Protein AF-A0A846GXJ5-F1 (afdb_monomer_lite)

Structure (mmCIF, N/CA/C/O backbone):
data_AF-A0A846GXJ5-F1
#
_entry.id   AF-A0A846GXJ5-F1
#
loop_
_atom_site.group_PDB
_atom_site.id
_atom_site.type_symbol
_atom_site.label_atom_id
_atom_site.label_alt_id
_atom_site.label_comp_id
_atom_site.label_asym_id
_atom_site.label_entity_id
_atom_site.label_seq_id
_atom_site.pdbx_PDB_ins_code
_atom_site.Cartn_x
_atom_site.Cartn_y
_atom_site.Cartn_z
_atom_site.occupancy
_atom_site.B_iso_or_equiv
_atom_site.auth_seq_id
_atom_site.auth_comp_id
_atom_site.auth_asym_id
_atom_site.auth_atom_id
_atom_site.pdbx_PDB_model_num
ATOM 1 N N . MET A 1 1 ? -12.290 13.836 -3.978 1.00 42.81 1 MET A N 1
ATOM 2 C CA . MET A 1 1 ? -11.876 12.569 -4.627 1.00 42.81 1 MET A CA 1
ATOM 3 C C . MET A 1 1 ? -10.796 12.922 -5.644 1.00 42.81 1 MET A C 1
ATOM 5 O O . MET A 1 1 ? -11.115 13.609 -6.601 1.00 42.81 1 MET A O 1
ATOM 9 N N . ASN A 1 2 ? -9.524 12.590 -5.384 1.00 44.94 2 ASN A N 1
ATOM 10 C CA . ASN A 1 2 ? -8.396 13.029 -6.227 1.00 44.94 2 ASN A CA 1
ATOM 11 C C . ASN A 1 2 ? -8.456 12.403 -7.627 1.00 44.94 2 ASN A C 1
ATOM 13 O O . ASN A 1 2 ? -8.742 11.214 -7.763 1.00 44.94 2 ASN A O 1
ATOM 17 N N . LYS A 1 3 ? -8.193 13.239 -8.633 1.00 51.22 3 LYS A N 1
ATOM 18 C CA . LYS A 1 3 ? -8.635 13.115 -10.029 1.00 51.22 3 LYS A CA 1
ATOM 19 C C . LYS A 1 3 ? -7.796 12.170 -10.912 1.00 51.22 3 LYS A C 1
ATOM 21 O O . LYS A 1 3 ? -8.145 12.014 -12.069 1.00 51.22 3 LYS A O 1
ATOM 26 N N . ASN A 1 4 ? -6.758 11.512 -10.382 1.00 60.12 4 ASN A N 1
ATOM 27 C CA . ASN A 1 4 ? -5.786 10.751 -11.186 1.00 60.12 4 ASN A CA 1
ATOM 28 C C . ASN A 1 4 ? -5.393 9.400 -10.551 1.00 60.12 4 ASN A C 1
ATOM 30 O O . ASN A 1 4 ? -4.240 9.125 -10.249 1.00 60.12 4 ASN A O 1
ATOM 34 N N . ARG A 1 5 ? -6.375 8.540 -10.254 1.00 68.88 5 ARG A N 1
ATOM 35 C CA . ARG A 1 5 ? -6.094 7.154 -9.831 1.00 68.88 5 ARG A CA 1
ATOM 36 C C . ARG A 1 5 ? -6.285 6.215 -11.019 1.00 68.88 5 ARG A C 1
ATOM 38 O O . ARG A 1 5 ? -7.393 6.239 -11.563 1.00 68.88 5 ARG A O 1
ATOM 45 N N . PRO A 1 6 ? -5.308 5.354 -11.354 1.00 78.19 6 PRO A N 1
ATOM 46 C CA . PRO A 1 6 ? -5.435 4.399 -12.449 1.00 78.19 6 PRO A CA 1
ATOM 47 C C . PRO A 1 6 ? -6.706 3.564 -12.313 1.00 78.19 6 PRO A C 1
ATOM 49 O O . PRO A 1 6 ? -7.042 3.112 -11.215 1.00 78.19 6 PRO A O 1
ATOM 52 N N . ILE A 1 7 ? -7.396 3.318 -13.426 1.00 84.31 7 ILE A N 1
ATOM 53 C CA . ILE A 1 7 ? -8.634 2.520 -13.451 1.00 84.31 7 ILE A CA 1
ATOM 54 C C . ILE A 1 7 ? -8.384 1.122 -12.859 1.00 84.31 7 ILE A C 1
ATOM 56 O O . ILE A 1 7 ? -9.176 0.649 -12.042 1.00 84.31 7 ILE A O 1
ATOM 60 N N . ALA A 1 8 ? -7.231 0.519 -13.173 1.00 85.50 8 ALA A N 1
ATOM 61 C CA . ALA A 1 8 ? -6.793 -0.760 -12.613 1.00 85.50 8 ALA A CA 1
ATOM 62 C C . ALA A 1 8 ? -6.720 -0.736 -11.075 1.00 85.50 8 ALA A C 1
ATOM 64 O O . ALA A 1 8 ? -7.237 -1.635 -10.410 1.00 85.50 8 ALA A O 1
ATOM 65 N N . TYR A 1 9 ? -6.169 0.333 -10.492 1.00 85.56 9 TYR A N 1
ATOM 66 C CA . TYR A 1 9 ? -6.105 0.496 -9.040 1.00 85.56 9 TYR A CA 1
ATOM 67 C C . TYR A 1 9 ? -7.498 0.663 -8.415 1.00 85.56 9 TYR A C 1
ATOM 69 O O . TYR A 1 9 ? -7.788 0.094 -7.364 1.00 85.56 9 TYR A O 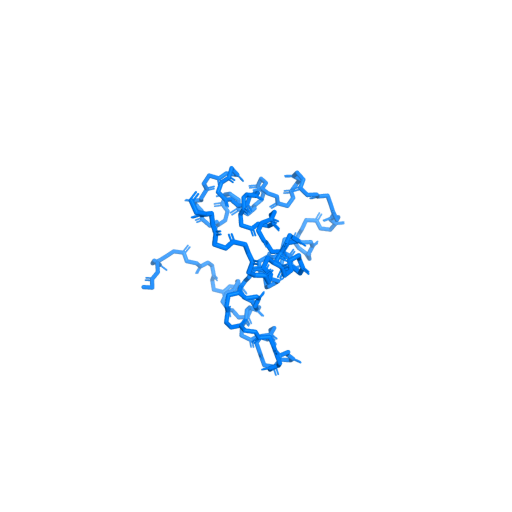1
ATOM 77 N N . GLN A 1 10 ? -8.400 1.408 -9.059 1.00 86.44 10 GLN A N 1
ATOM 78 C CA . GLN A 1 10 ? -9.769 1.575 -8.559 1.00 86.44 10 GLN A CA 1
ATOM 79 C C . GLN A 1 10 ? -10.550 0.256 -8.567 1.00 86.44 10 GLN A C 1
ATOM 81 O O . GLN A 1 10 ? -11.275 -0.043 -7.614 1.00 86.44 10 GLN A O 1
ATOM 86 N N . GLN A 1 11 ? -1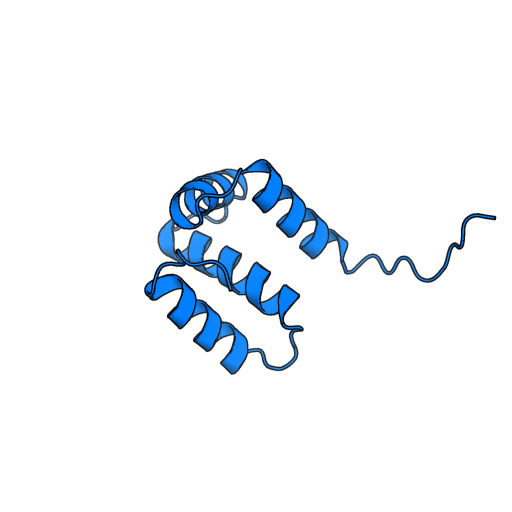0.390 -0.541 -9.625 1.00 89.94 11 GLN A N 1
ATOM 87 C CA . GLN A 1 11 ? -10.997 -1.864 -9.720 1.00 89.94 11 GLN A CA 1
ATOM 88 C C . GLN A 1 11 ? -10.430 -2.803 -8.654 1.00 89.94 11 GLN A C 1
ATOM 90 O O . GLN A 1 11 ? -11.203 -3.459 -7.953 1.00 89.94 11 GLN A O 1
ATOM 95 N N . TRP A 1 12 ? -9.109 -2.799 -8.465 1.00 90.81 12 TRP A N 1
ATOM 96 C CA . TRP A 1 12 ? -8.444 -3.561 -7.411 1.00 90.81 12 TRP A CA 1
ATOM 97 C C . TRP A 1 12 ? -8.968 -3.189 -6.022 1.00 90.81 12 TRP A C 1
ATOM 99 O O . TRP A 1 12 ? -9.402 -4.048 -5.256 1.00 90.81 12 TRP A O 1
ATOM 109 N N . LEU A 1 13 ? -9.033 -1.892 -5.719 1.00 90.56 13 LEU A N 1
ATOM 110 C CA . LEU A 1 13 ? -9.548 -1.394 -4.449 1.00 90.56 13 LEU A CA 1
ATOM 111 C C . LEU A 1 13 ? -11.005 -1.818 -4.213 1.00 90.56 13 LEU A C 1
ATOM 113 O O . LEU A 1 13 ? -11.366 -2.191 -3.098 1.00 90.56 13 LEU A O 1
ATOM 117 N N . ARG A 1 14 ? -11.846 -1.807 -5.254 1.00 90.31 14 ARG A N 1
ATOM 118 C CA . ARG A 1 14 ? -13.234 -2.283 -5.161 1.00 90.31 14 ARG A CA 1
ATOM 119 C C . ARG A 1 14 ? -13.295 -3.770 -4.804 1.00 90.31 14 ARG A C 1
ATOM 121 O O . ARG A 1 14 ? -14.137 -4.154 -3.994 1.00 90.31 14 ARG A O 1
ATOM 128 N N . VAL A 1 15 ? -12.408 -4.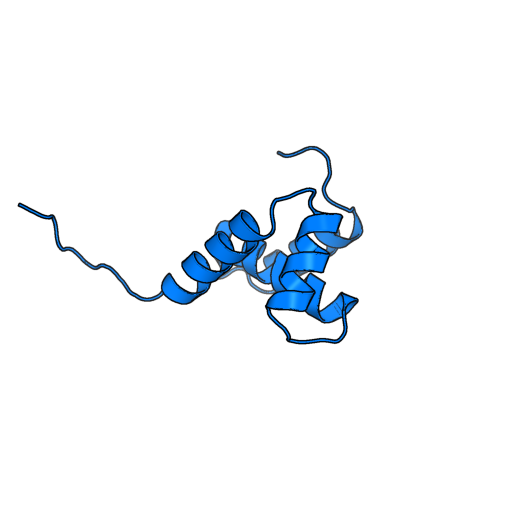592 -5.367 1.00 92.56 15 VAL A N 1
ATOM 129 C CA . VAL A 1 15 ? -12.300 -6.018 -5.020 1.00 92.56 15 VAL A CA 1
ATOM 130 C C . VAL A 1 15 ? -11.878 -6.188 -3.562 1.00 92.56 15 VAL A C 1
ATOM 132 O O . VAL A 1 15 ? -12.528 -6.941 -2.841 1.00 92.56 15 VAL A O 1
ATOM 135 N N . VAL A 1 16 ? -10.863 -5.451 -3.105 1.00 90.00 16 VAL A N 1
ATOM 136 C CA . VAL A 1 16 ? -10.382 -5.505 -1.713 1.00 90.00 16 VAL A CA 1
ATOM 137 C C . VAL A 1 16 ? -11.486 -5.119 -0.732 1.00 90.00 16 VAL A C 1
ATOM 139 O O . VAL A 1 16 ? -11.761 -5.873 0.195 1.00 90.00 16 VAL A O 1
ATOM 142 N N . ILE A 1 17 ? -12.188 -4.008 -0.972 1.00 90.00 17 ILE A N 1
ATOM 143 C CA . ILE A 1 17 ? -13.311 -3.570 -0.127 1.00 90.00 17 ILE A CA 1
ATOM 144 C C . ILE A 1 17 ? -14.430 -4.620 -0.116 1.00 90.00 17 ILE A C 1
ATOM 146 O O . ILE A 1 17 ? -14.962 -4.940 0.943 1.00 90.00 17 ILE A O 1
ATOM 150 N N . LYS A 1 18 ? -14.777 -5.189 -1.280 1.00 91.44 18 LYS A N 1
ATOM 151 C CA . LYS A 1 18 ? -15.825 -6.215 -1.388 1.00 91.44 18 LYS A CA 1
ATOM 152 C C . LYS A 1 18 ? -15.452 -7.505 -0.651 1.00 91.44 18 LYS A C 1
ATOM 154 O O . LYS A 1 18 ? -16.324 -8.147 -0.075 1.00 91.44 18 LYS A O 1
ATOM 159 N N . LYS A 1 19 ? -14.183 -7.913 -0.706 1.00 91.38 19 LYS A N 1
ATOM 160 C CA . LYS A 1 19 ? -13.691 -9.157 -0.093 1.00 91.38 19 LYS A CA 1
ATOM 161 C C . LYS A 1 19 ? -13.354 -9.003 1.389 1.00 91.38 19 LYS A C 1
ATOM 163 O O . LYS A 1 19 ? -13.374 -9.996 2.106 1.00 91.38 19 LYS A O 1
ATOM 168 N N . MET A 1 20 ? -13.079 -7.787 1.852 1.00 88.25 20 MET A N 1
ATOM 169 C CA . MET A 1 20 ? -12.719 -7.493 3.240 1.00 88.25 20 MET A CA 1
ATOM 170 C C . MET A 1 20 ? -13.639 -6.414 3.833 1.00 88.25 20 MET A C 1
ATOM 172 O O . MET A 1 20 ? -13.180 -5.315 4.150 1.00 88.25 20 MET A O 1
ATOM 176 N N . PRO A 1 21 ? -14.940 -6.712 4.020 1.00 86.62 21 PRO A N 1
ATOM 177 C CA . PRO A 1 21 ? -15.918 -5.736 4.510 1.00 86.62 21 PRO A CA 1
ATOM 178 C C . PRO A 1 21 ? -15.684 -5.308 5.968 1.00 86.62 21 PRO A C 1
ATOM 180 O O . PRO A 1 21 ? -16.217 -4.294 6.402 1.00 86.62 21 PRO A O 1
ATOM 183 N N . HIS A 1 22 ? -14.884 -6.068 6.723 1.00 83.19 22 HIS A N 1
ATOM 184 C CA . HIS A 1 22 ? -14.518 -5.769 8.109 1.00 83.19 22 HIS A CA 1
ATOM 185 C C . HIS A 1 22 ? -13.431 -4.687 8.231 1.00 83.19 22 HIS A C 1
ATOM 187 O O . HIS A 1 22 ? -13.170 -4.206 9.332 1.00 83.19 22 HIS A O 1
ATOM 193 N N . LEU A 1 23 ? -12.770 -4.312 7.129 1.00 82.50 23 LEU A N 1
ATOM 194 C CA . LEU A 1 23 ? -11.762 -3.256 7.141 1.00 82.50 23 LEU A CA 1
ATOM 195 C C . LEU A 1 23 ? -12.418 -1.882 7.089 1.00 82.50 23 LEU A C 1
ATOM 197 O O . LEU A 1 23 ? -13.339 -1.629 6.309 1.00 82.50 23 LEU A O 1
ATOM 201 N N . SER A 1 24 ? -11.871 -0.943 7.862 1.00 82.62 24 SER A N 1
ATOM 202 C CA . SER A 1 24 ? -12.261 0.454 7.712 1.00 82.62 24 SER A CA 1
ATOM 203 C C . SER A 1 24 ? -11.861 0.966 6.323 1.00 82.62 24 SER A C 1
ATOM 205 O O . SER A 1 24 ? -10.871 0.526 5.733 1.00 82.62 24 SER A O 1
ATOM 207 N N . LYS A 1 25 ? -12.602 1.946 5.790 1.00 77.25 25 LYS A N 1
ATOM 208 C CA . LYS A 1 25 ? -12.277 2.589 4.503 1.00 77.25 25 LYS A CA 1
ATOM 209 C C . LYS A 1 25 ? -10.790 2.983 4.372 1.00 77.25 25 LYS A C 1
ATOM 211 O O . LYS A 1 25 ? -10.207 2.656 3.339 1.00 77.25 25 LYS A O 1
ATOM 216 N N . PRO A 1 26 ? -10.139 3.634 5.361 1.00 79.75 26 PRO A N 1
ATOM 217 C CA . PRO A 1 26 ? -8.716 3.959 5.248 1.00 79.75 26 PRO A CA 1
ATOM 218 C C . PRO A 1 26 ? -7.810 2.719 5.263 1.00 79.75 26 PRO A C 1
ATOM 220 O O . PRO A 1 26 ? -6.833 2.689 4.517 1.00 79.75 26 PRO A O 1
ATOM 223 N N . GLN A 1 27 ? -8.142 1.674 6.029 1.00 81.56 27 GLN A N 1
ATOM 224 C CA . GLN A 1 27 ? -7.379 0.420 6.021 1.00 81.56 27 GLN A CA 1
ATOM 225 C C . GLN A 1 27 ? -7.477 -0.296 4.673 1.00 81.56 27 GLN A C 1
ATOM 227 O O . GLN A 1 27 ? -6.459 -0.732 4.146 1.00 81.56 27 GLN A O 1
ATOM 232 N N . ALA A 1 28 ? -8.673 -0.369 4.086 1.00 87.19 28 ALA A N 1
ATOM 233 C CA . ALA A 1 28 ? -8.879 -0.988 2.780 1.00 87.19 28 ALA A CA 1
ATOM 234 C C . ALA A 1 28 ? -8.150 -0.228 1.660 1.00 87.19 28 ALA A C 1
ATOM 236 O O . ALA A 1 28 ? -7.613 -0.849 0.748 1.00 87.19 28 ALA A O 1
ATOM 237 N N . VAL A 1 29 ? -8.078 1.106 1.745 1.00 85.31 29 VAL A N 1
ATOM 238 C CA . VAL A 1 29 ? -7.301 1.929 0.803 1.00 85.31 29 VAL A CA 1
ATOM 239 C C . VAL A 1 29 ? -5.809 1.631 0.907 1.00 85.31 29 VAL A C 1
ATOM 241 O O . VAL A 1 29 ? -5.178 1.391 -0.117 1.00 85.31 29 VAL A O 1
ATOM 244 N N . VAL A 1 30 ? -5.243 1.619 2.117 1.00 84.38 30 VAL A N 1
ATOM 245 C CA . VAL A 1 30 ? -3.810 1.338 2.303 1.00 84.38 30 VAL A CA 1
ATOM 246 C C . VAL A 1 30 ? -3.476 -0.097 1.894 1.00 84.38 30 VAL A C 1
ATOM 248 O O . VAL A 1 30 ? -2.515 -0.311 1.160 1.00 84.38 30 VAL A O 1
ATOM 251 N N . LEU A 1 31 ? -4.301 -1.071 2.283 1.00 87.44 31 LEU A N 1
ATOM 252 C CA . LEU A 1 31 ? -4.109 -2.473 1.914 1.00 87.44 31 LEU A CA 1
ATOM 253 C C . LEU A 1 31 ? -4.262 -2.700 0.406 1.00 87.44 31 LEU A C 1
ATOM 255 O O . LEU A 1 31 ? -3.479 -3.436 -0.193 1.00 87.44 31 LEU A O 1
ATOM 259 N N . GLY A 1 32 ? -5.247 -2.058 -0.223 1.00 89.56 32 GLY A N 1
ATOM 260 C CA . GLY A 1 32 ? -5.448 -2.114 -1.668 1.00 89.56 32 GLY A CA 1
ATOM 261 C C . GLY A 1 32 ? -4.261 -1.536 -2.427 1.00 89.56 32 GLY A C 1
ATOM 262 O O . GLY A 1 32 ? -3.799 -2.141 -3.384 1.00 89.56 32 GLY A O 1
ATOM 263 N N . MET A 1 33 ? -3.723 -0.411 -1.958 1.00 85.88 33 MET A N 1
ATOM 264 C CA . MET A 1 33 ? -2.519 0.207 -2.512 1.00 85.88 33 MET A CA 1
ATOM 265 C C . MET A 1 33 ? -1.304 -0.721 -2.388 1.00 85.88 33 MET A C 1
ATOM 267 O O . MET A 1 33 ? -0.585 -0.926 -3.361 1.00 85.88 33 MET A O 1
ATOM 271 N N . TRP A 1 34 ? -1.111 -1.339 -1.222 1.00 85.75 34 TRP A N 1
ATOM 272 C CA . TRP A 1 34 ? 0.033 -2.217 -0.975 1.00 85.75 34 TRP A CA 1
ATOM 273 C C . TRP A 1 34 ? -0.010 -3.529 -1.747 1.00 85.75 34 TRP A C 1
ATOM 275 O O . TRP A 1 34 ? 0.954 -3.895 -2.413 1.00 85.75 34 TRP A O 1
ATOM 285 N N . SER A 1 35 ? -1.144 -4.223 -1.688 1.00 88.12 35 SER A N 1
ATOM 286 C CA . SER A 1 35 ? -1.339 -5.482 -2.412 1.00 88.12 35 SER A CA 1
ATOM 287 C C . SER A 1 35 ? -1.241 -5.291 -3.924 1.00 88.12 35 SER A C 1
ATOM 289 O O . SER A 1 35 ? -0.652 -6.130 -4.599 1.00 88.12 35 SER A O 1
ATOM 291 N N . PHE A 1 36 ? -1.740 -4.168 -4.449 1.00 88.56 36 PHE A N 1
ATOM 292 C CA . PHE A 1 36 ? -1.596 -3.819 -5.858 1.00 88.56 36 PHE A CA 1
ATOM 293 C C . PHE A 1 36 ? -0.125 -3.623 -6.252 1.00 88.56 36 PHE A C 1
ATOM 295 O O . PHE A 1 36 ? 0.312 -4.164 -7.262 1.00 88.56 36 PHE A O 1
ATOM 302 N N . ALA A 1 37 ? 0.663 -2.914 -5.439 1.00 87.44 37 ALA A N 1
ATOM 303 C CA . ALA A 1 37 ? 2.087 -2.717 -5.709 1.00 87.44 37 ALA A CA 1
ATOM 304 C C . ALA A 1 37 ? 2.872 -4.035 -5.714 1.00 87.44 37 ALA A C 1
ATOM 306 O O . ALA A 1 37 ? 3.692 -4.250 -6.601 1.00 87.44 37 ALA A O 1
ATOM 307 N N . ILE A 1 38 ? 2.589 -4.945 -4.778 1.00 88.31 38 ILE A N 1
ATOM 308 C CA . ILE A 1 38 ? 3.223 -6.272 -4.759 1.00 88.31 38 ILE A CA 1
ATOM 309 C C . ILE A 1 38 ? 2.833 -7.070 -6.006 1.00 88.31 38 ILE A C 1
ATOM 311 O O . ILE A 1 38 ? 3.693 -7.671 -6.641 1.00 88.31 38 ILE A O 1
ATOM 315 N N . ALA A 1 39 ? 1.551 -7.049 -6.378 1.00 88.19 39 ALA A N 1
ATOM 316 C CA . ALA A 1 39 ? 1.058 -7.762 -7.551 1.00 88.19 39 ALA A CA 1
ATOM 317 C C . ALA A 1 39 ? 1.668 -7.244 -8.865 1.00 88.19 39 ALA A C 1
ATOM 319 O O . ALA A 1 39 ? 1.863 -8.032 -9.781 1.00 88.19 39 ALA A O 1
ATOM 320 N N . MET A 1 40 ? 1.973 -5.946 -8.961 1.00 85.38 40 MET A N 1
ATOM 321 C CA . MET A 1 40 ? 2.570 -5.341 -10.161 1.00 85.38 40 MET A CA 1
ATOM 322 C C . MET A 1 40 ? 4.090 -5.457 -10.206 1.00 85.38 40 MET A C 1
ATOM 324 O O . MET A 1 40 ? 4.660 -5.689 -11.265 1.00 85.38 4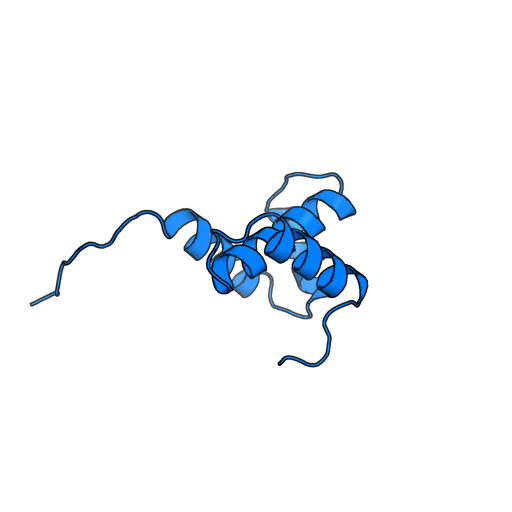0 MET A O 1
ATOM 328 N N . THR A 1 41 ? 4.757 -5.301 -9.065 1.00 84.38 41 THR A N 1
ATOM 329 C CA . THR A 1 41 ? 6.224 -5.353 -9.001 1.00 84.38 41 THR A CA 1
ATOM 330 C C . THR A 1 41 ? 6.761 -6.770 -8.850 1.00 84.38 41 THR A C 1
ATOM 332 O O . THR A 1 41 ? 7.959 -6.967 -9.001 1.00 84.38 41 THR A O 1
ATOM 335 N N . HIS A 1 42 ? 5.913 -7.750 -8.514 1.00 82.75 42 HIS A N 1
ATOM 336 C CA . HIS A 1 42 ? 6.310 -9.113 -8.134 1.00 82.75 42 HIS A CA 1
ATOM 337 C C . HIS A 1 42 ? 7.336 -9.171 -6.984 1.00 82.75 42 HIS A C 1
ATOM 339 O O . HIS A 1 42 ? 7.926 -10.215 -6.713 1.00 82.75 42 HIS A O 1
ATOM 345 N N . HIS A 1 43 ? 7.514 -8.064 -6.261 1.00 80.69 43 HIS A N 1
ATOM 346 C CA . HIS A 1 43 ? 8.429 -7.929 -5.141 1.00 80.69 43 HIS A CA 1
ATOM 347 C C . HIS A 1 43 ? 7.657 -7.503 -3.889 1.00 80.69 43 HIS A C 1
ATOM 349 O O . HIS A 1 43 ? 6.797 -6.627 -3.921 1.00 80.69 43 HIS A O 1
ATOM 355 N N . CYS A 1 44 ? 7.999 -8.095 -2.743 1.00 75.88 44 CYS A N 1
ATOM 356 C CA . CYS A 1 44 ? 7.433 -7.729 -1.438 1.00 75.88 44 CYS A CA 1
ATOM 357 C C . CYS A 1 44 ? 8.197 -6.584 -0.739 1.00 75.88 44 CYS A C 1
ATOM 359 O O . CYS A 1 44 ? 7.943 -6.279 0.427 1.00 75.88 44 CYS A O 1
ATOM 361 N N . GLY A 1 45 ? 9.150 -5.957 -1.437 1.00 80.31 45 GLY A N 1
ATOM 362 C CA . GLY A 1 45 ? 10.023 -4.926 -0.886 1.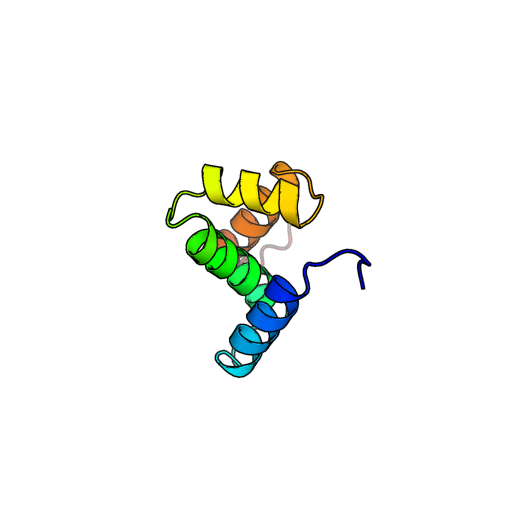00 80.31 45 GLY A CA 1
ATOM 363 C C . GLY A 1 45 ? 9.310 -3.589 -0.696 1.00 80.31 45 GLY A C 1
ATOM 364 O O . GLY A 1 45 ? 8.769 -3.020 -1.643 1.00 80.31 45 GLY A O 1
ATOM 365 N N . LEU A 1 46 ? 9.378 -3.041 0.522 1.00 78.81 46 LEU A N 1
ATOM 366 C CA . LEU A 1 46 ? 8.754 -1.758 0.858 1.00 78.81 46 LEU A CA 1
ATOM 367 C C . LEU A 1 46 ? 9.325 -0.597 0.028 1.00 78.81 46 LEU A C 1
ATOM 369 O O . LEU A 1 46 ? 8.570 0.280 -0.371 1.00 78.81 46 LEU A O 1
ATOM 373 N N . SER A 1 47 ? 10.626 -0.600 -0.272 1.00 81.00 47 SER A N 1
ATOM 374 C CA . SER A 1 47 ? 11.261 0.439 -1.096 1.00 81.00 47 SER A CA 1
ATOM 375 C C . SER A 1 47 ? 10.753 0.417 -2.538 1.00 81.00 47 SER A C 1
ATOM 377 O O . SER A 1 47 ? 10.284 1.437 -3.029 1.00 81.00 47 SER A O 1
ATOM 379 N N . THR A 1 48 ? 10.760 -0.752 -3.186 1.00 82.31 48 THR A N 1
ATOM 380 C CA . THR A 1 48 ? 10.280 -0.924 -4.566 1.00 82.31 48 THR A CA 1
ATOM 381 C C . THR A 1 48 ? 8.793 -0.596 -4.687 1.00 82.31 48 THR A C 1
ATOM 383 O O . THR A 1 48 ? 8.389 0.119 -5.600 1.00 82.31 48 THR A O 1
ATOM 386 N N . ALA A 1 49 ? 7.981 -1.043 -3.723 1.00 83.62 49 ALA A N 1
ATOM 387 C CA . ALA A 1 49 ? 6.561 -0.716 -3.679 1.00 83.62 49 ALA A CA 1
ATOM 388 C C . ALA A 1 49 ? 6.322 0.791 -3.496 1.00 83.62 49 ALA A C 1
ATOM 390 O O . ALA A 1 49 ? 5.433 1.345 -4.131 1.00 83.62 49 ALA A O 1
ATOM 391 N N . VAL A 1 50 ? 7.103 1.470 -2.648 1.00 84.94 50 VAL A N 1
ATOM 392 C CA . VAL A 1 50 ? 6.969 2.916 -2.404 1.00 84.94 50 VAL A CA 1
ATOM 393 C C . VAL A 1 50 ? 7.326 3.738 -3.644 1.00 84.94 50 VAL A C 1
ATOM 395 O O . VAL A 1 50 ? 6.583 4.669 -3.948 1.00 84.94 50 VAL A O 1
ATOM 398 N N . VAL A 1 51 ? 8.391 3.378 -4.368 1.00 84.88 51 VAL A N 1
ATOM 399 C CA . VAL A 1 51 ? 8.782 4.037 -5.628 1.00 84.88 51 VAL A CA 1
ATOM 400 C C . VAL A 1 51 ? 7.685 3.862 -6.680 1.00 84.88 51 VAL A C 1
ATOM 402 O O . VAL A 1 51 ? 7.143 4.848 -7.170 1.00 84.88 51 VAL A O 1
ATOM 405 N N . PHE A 1 52 ? 7.260 2.619 -6.931 1.00 85.88 52 PHE A N 1
ATOM 406 C CA . PHE A 1 52 ? 6.191 2.310 -7.887 1.00 85.88 52 PHE A CA 1
ATOM 407 C C . PHE A 1 52 ? 4.882 3.045 -7.562 1.00 85.88 52 PHE A C 1
ATOM 409 O O . PHE A 1 52 ? 4.212 3.604 -8.431 1.00 85.88 52 PHE A O 1
ATOM 416 N N . LEU A 1 53 ? 4.505 3.067 -6.282 1.00 82.81 53 LEU A N 1
ATOM 417 C CA . LEU A 1 53 ? 3.303 3.760 -5.836 1.00 82.81 53 LEU A CA 1
ATOM 418 C C . LEU A 1 53 ? 3.434 5.282 -5.935 1.00 82.81 53 LEU A C 1
ATOM 420 O O . LEU A 1 53 ? 2.421 5.952 -6.127 1.00 82.81 53 LEU A O 1
ATOM 424 N N . GLY A 1 54 ? 4.646 5.821 -5.792 1.00 84.81 54 GLY A N 1
ATOM 425 C CA . GLY A 1 54 ? 4.928 7.242 -5.966 1.00 84.81 54 GLY A CA 1
ATOM 426 C C . GLY A 1 54 ? 4.681 7.694 -7.398 1.00 84.81 54 GLY A C 1
ATOM 427 O O . GLY A 1 54 ? 3.984 8.686 -7.608 1.00 84.81 54 GLY A O 1
ATOM 428 N N . GLU A 1 55 ? 5.154 6.906 -8.363 1.00 83.62 55 GLU A N 1
ATOM 429 C CA . GLU A 1 55 ? 4.927 7.146 -9.790 1.00 83.62 55 GLU A CA 1
ATOM 430 C C . GLU A 1 55 ? 3.443 7.030 -10.155 1.00 83.62 55 GLU A C 1
ATOM 432 O O . GLU A 1 55 ? 2.881 7.918 -10.791 1.00 83.62 55 GLU A O 1
ATOM 437 N N . ILE A 1 56 ? 2.770 5.966 -9.707 1.00 82.50 56 ILE A N 1
ATOM 438 C CA . ILE A 1 56 ? 1.408 5.666 -10.167 1.00 82.50 56 ILE A CA 1
ATOM 439 C C . ILE A 1 56 ? 0.310 6.504 -9.485 1.00 82.50 56 ILE A C 1
ATOM 441 O O . ILE A 1 56 ? -0.812 6.598 -9.987 1.00 82.50 56 ILE A O 1
ATOM 445 N N . LEU A 1 57 ? 0.594 7.068 -8.307 1.00 79.62 57 LEU A N 1
ATOM 446 C CA . LEU A 1 57 ? -0.343 7.908 -7.548 1.00 79.62 57 LEU A CA 1
ATOM 447 C C . LEU A 1 57 ? 0.082 9.376 -7.496 1.00 79.62 57 LEU A C 1
ATOM 449 O O . LEU A 1 57 ? -0.573 10.143 -6.782 1.00 79.62 57 LEU A O 1
ATOM 453 N N . GLU A 1 58 ? 1.154 9.737 -8.212 1.00 80.06 58 GLU A N 1
ATOM 454 C CA . GLU A 1 58 ? 1.746 11.079 -8.262 1.00 80.06 58 GLU A CA 1
ATOM 455 C C . GLU A 1 58 ? 1.957 11.655 -6.853 1.00 80.06 58 GLU A C 1
ATOM 457 O O . GLU A 1 58 ? 1.596 12.791 -6.538 1.00 80.06 58 GLU A O 1
ATOM 462 N N . GLN A 1 59 ? 2.465 10.817 -5.947 1.00 81.44 59 GLN A N 1
ATOM 463 C CA . GLN A 1 59 ? 2.631 11.157 -4.538 1.00 81.44 59 GLN A CA 1
ATOM 464 C C . GLN A 1 59 ? 4.080 11.000 -4.101 1.00 81.44 59 GLN A C 1
ATOM 466 O O . GLN A 1 59 ? 4.750 10.061 -4.523 1.00 81.44 59 GLN A O 1
ATOM 471 N N . PRO A 1 60 ? 4.561 11.853 -3.180 1.00 82.69 60 PRO A N 1
ATOM 472 C CA . PRO A 1 60 ? 5.895 11.690 -2.634 1.00 82.69 60 PRO A CA 1
ATOM 473 C C . PRO A 1 60 ? 6.024 10.342 -1.924 1.00 82.69 60 PRO A C 1
ATOM 475 O O . PRO A 1 60 ? 5.200 9.992 -1.071 1.00 82.69 60 PRO A O 1
ATOM 478 N N . GLU A 1 61 ? 7.115 9.630 -2.193 1.00 82.44 61 GLU A N 1
ATOM 479 C CA . GLU A 1 61 ? 7.472 8.375 -1.522 1.00 82.44 61 GLU A CA 1
ATOM 480 C C . GLU A 1 61 ? 7.384 8.477 0.004 1.00 82.44 61 GLU A C 1
ATOM 482 O O . GLU A 1 61 ? 6.906 7.567 0.686 1.00 82.44 61 GLU A O 1
ATOM 487 N N . LYS A 1 62 ? 7.799 9.626 0.550 1.00 81.94 62 LYS A N 1
ATOM 488 C CA . LYS A 1 62 ? 7.729 9.932 1.981 1.00 81.94 62 LYS A CA 1
ATOM 489 C C . LYS A 1 62 ? 6.295 9.853 2.508 1.00 81.94 62 LYS A C 1
ATOM 491 O O . LYS A 1 62 ? 6.060 9.207 3.524 1.00 81.94 62 LYS A O 1
ATOM 496 N N . THR A 1 63 ? 5.332 10.434 1.794 1.00 82.81 63 THR A N 1
ATOM 497 C CA . THR A 1 63 ? 3.908 10.400 2.158 1.00 82.81 63 THR A CA 1
ATOM 498 C C . THR A 1 63 ? 3.359 8.976 2.134 1.00 82.81 63 THR A C 1
ATOM 500 O O . THR A 1 63 ? 2.577 8.587 3.003 1.00 82.81 63 THR A O 1
ATOM 503 N N . ILE A 1 64 ? 3.783 8.173 1.159 1.00 82.81 64 ILE A N 1
ATOM 504 C CA . ILE A 1 64 ? 3.371 6.773 1.030 1.00 82.81 64 ILE A CA 1
ATOM 505 C C . ILE A 1 64 ? 3.948 5.943 2.177 1.00 82.81 64 ILE A C 1
ATOM 507 O O . ILE A 1 64 ? 3.216 5.225 2.859 1.00 82.81 64 ILE A O 1
ATOM 511 N N . ARG A 1 65 ? 5.245 6.103 2.452 1.00 83.25 65 ARG A N 1
ATOM 512 C CA . ARG A 1 65 ? 5.942 5.449 3.561 1.00 83.25 65 ARG A CA 1
ATOM 513 C C . ARG A 1 65 ? 5.337 5.821 4.911 1.00 83.25 65 ARG A C 1
ATOM 515 O O . ARG A 1 65 ? 5.163 4.950 5.756 1.00 83.25 65 ARG A O 1
ATOM 522 N N . GLU A 1 66 ? 4.976 7.084 5.115 1.00 83.56 66 GLU A N 1
ATOM 523 C CA . GLU A 1 66 ? 4.316 7.548 6.338 1.00 83.56 66 GLU A CA 1
ATOM 524 C C . GLU A 1 66 ? 2.924 6.938 6.512 1.00 83.56 66 GLU A C 1
ATOM 526 O O . GLU A 1 66 ? 2.616 6.457 7.601 1.00 83.56 66 GLU A O 1
ATOM 531 N N . ARG A 1 67 ? 2.103 6.873 5.454 1.00 81.44 67 ARG A N 1
ATOM 532 C CA . ARG A 1 67 ? 0.795 6.194 5.508 1.00 81.44 67 ARG A CA 1
ATOM 533 C C . ARG A 1 67 ? 0.929 4.720 5.862 1.00 81.44 67 ARG A C 1
ATOM 535 O O . ARG A 1 67 ? 0.154 4.212 6.667 1.00 81.44 67 ARG A O 1
ATOM 542 N N . LEU A 1 68 ? 1.928 4.048 5.301 1.00 79.50 68 LEU A N 1
ATOM 543 C CA . LEU A 1 68 ? 2.207 2.651 5.616 1.00 79.50 68 LEU A CA 1
ATOM 544 C C . LEU A 1 68 ? 2.680 2.474 7.041 1.00 79.50 68 LEU A C 1
ATOM 546 O O . LEU A 1 68 ? 2.186 1.605 7.748 1.00 79.50 68 LEU A O 1
ATOM 550 N N . ARG A 1 69 ? 3.574 3.346 7.497 1.00 79.56 69 ARG A N 1
ATOM 551 C CA . ARG A 1 69 ? 4.039 3.349 8.879 1.00 79.56 69 ARG A CA 1
ATOM 552 C C . ARG A 1 69 ? 2.890 3.578 9.855 1.00 79.56 69 ARG A C 1
ATOM 554 O O . ARG A 1 69 ? 2.822 2.887 10.862 1.00 79.56 69 ARG A O 1
ATOM 561 N N . GLN A 1 70 ? 1.975 4.501 9.563 1.00 79.69 70 GLN A N 1
ATOM 562 C CA . GLN A 1 70 ? 0.769 4.710 10.369 1.00 79.69 70 GLN A CA 1
ATOM 563 C C . GLN A 1 70 ? -0.152 3.488 10.352 1.00 79.69 70 GLN A C 1
ATOM 565 O O . GLN A 1 70 ? -0.745 3.173 11.376 1.00 79.69 70 GLN A O 1
ATOM 570 N N . TRP A 1 71 ? -0.248 2.781 9.226 1.00 75.56 71 TRP A N 1
ATOM 571 C CA . TRP A 1 71 ? -1.035 1.555 9.121 1.00 75.56 71 TRP A CA 1
ATOM 572 C C . TRP A 1 71 ? -0.425 0.396 9.924 1.00 75.56 71 TRP A C 1
ATOM 574 O O . TRP A 1 71 ? -1.137 -0.220 10.713 1.00 75.56 71 TRP A O 1
ATOM 584 N N . TYR A 1 72 ? 0.890 0.163 9.821 1.00 69.19 72 TYR A N 1
ATOM 585 C CA . TYR A 1 72 ? 1.608 -0.817 10.649 1.00 69.19 72 TYR A CA 1
ATOM 586 C C . TYR A 1 72 ? 1.548 -0.470 12.143 1.00 69.19 72 TYR A C 1
ATOM 588 O O . TYR A 1 72 ? 1.322 -1.342 12.977 1.00 69.19 72 TYR A O 1
ATOM 596 N N . ASN A 1 73 ? 1.697 0.811 12.487 1.00 69.31 73 ASN A N 1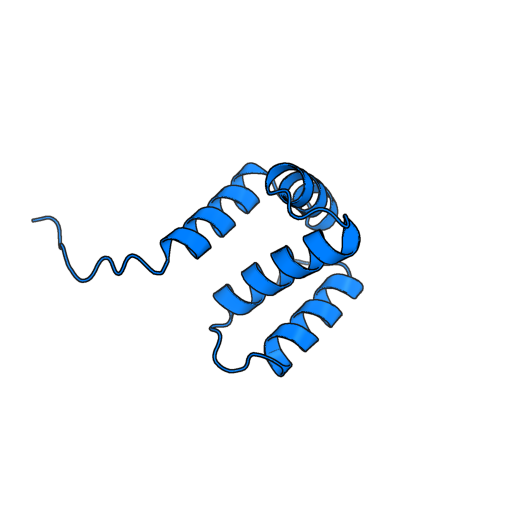
ATOM 597 C CA . ASN A 1 73 ? 1.662 1.279 13.873 1.00 69.31 73 ASN A CA 1
ATOM 598 C C . ASN A 1 73 ? 0.237 1.431 14.427 1.00 69.31 73 ASN A C 1
ATOM 600 O O . ASN A 1 73 ? 0.075 1.607 15.631 1.00 69.31 73 ASN A O 1
ATOM 604 N N . GLY A 1 74 ? -0.792 1.367 13.578 1.00 58.97 74 GLY A N 1
ATOM 605 C CA . GLY A 1 74 ? -2.194 1.621 13.920 1.00 58.97 74 GLY A CA 1
ATOM 606 C C . GLY A 1 74 ? -2.854 0.550 14.792 1.00 58.97 74 GLY A C 1
ATOM 607 O O . GLY A 1 74 ? -4.039 0.666 15.080 1.00 58.97 74 GLY A O 1
ATOM 608 N N . ARG A 1 75 ? -2.102 -0.480 15.207 1.00 51.16 75 ARG A N 1
ATOM 609 C CA . ARG A 1 75 ? -2.482 -1.429 16.266 1.00 51.16 75 ARG A CA 1
ATOM 610 C C . ARG A 1 75 ? -1.785 -1.189 17.602 1.00 51.16 75 ARG A C 1
ATOM 612 O O . ARG A 1 75 ? -2.097 -1.882 18.563 1.00 51.16 75 ARG A O 1
ATOM 619 N N . VAL A 1 76 ? -0.885 -0.209 17.710 1.00 45.03 76 VAL A N 1
ATOM 620 C CA . VAL A 1 76 ? -0.569 0.332 19.032 1.00 45.03 76 VAL A CA 1
ATOM 621 C C . VAL A 1 76 ? -1.705 1.281 19.358 1.00 45.03 76 VAL A C 1
ATOM 623 O O . VAL A 1 76 ? -1.643 2.476 19.060 1.00 45.03 76 VAL A O 1
ATOM 626 N N . ASP A 1 77 ? -2.764 0.711 19.926 1.00 44.81 77 ASP A N 1
ATOM 627 C CA . ASP A 1 77 ? -3.719 1.443 20.733 1.00 44.81 77 ASP A CA 1
ATOM 628 C C . ASP A 1 77 ? -2.918 2.347 21.668 1.00 44.81 77 ASP A C 1
ATOM 630 O O . ASP A 1 77 ? -2.425 1.939 22.718 1.00 44.81 77 ASP A O 1
ATOM 634 N N . LYS A 1 78 ? -2.800 3.624 21.304 1.00 43.88 78 LYS A N 1
ATOM 635 C CA . LYS A 1 78 ? -2.610 4.680 22.290 1.00 43.88 78 LYS A CA 1
ATOM 636 C C . LYS A 1 78 ? -3.957 4.861 22.979 1.00 43.88 78 LYS A C 1
ATOM 638 O O . LYS A 1 78 ? -4.580 5.914 22.869 1.00 43.88 78 LYS A O 1
ATOM 643 N N . ASN A 1 79 ? -4.418 3.809 23.654 1.00 41.53 79 ASN A N 1
ATOM 644 C CA . ASN A 1 79 ? -5.436 3.924 24.676 1.00 41.53 79 ASN A CA 1
ATOM 645 C C . ASN A 1 79 ? -4.879 4.895 25.716 1.00 41.53 79 ASN A C 1
ATOM 647 O O . ASN A 1 79 ? -3.974 4.569 26.474 1.00 41.53 79 ASN A O 1
ATOM 651 N N . GLY A 1 80 ? -5.376 6.129 25.642 1.00 45.06 80 GLY A N 1
ATOM 652 C CA . GLY A 1 80 ? -5.357 7.132 26.694 1.00 45.06 80 GLY A CA 1
ATOM 653 C C . GLY A 1 80 ? -4.034 7.346 27.422 1.00 45.06 80 GLY A C 1
ATOM 654 O O . GLY A 1 80 ? -3.879 6.900 28.548 1.00 45.06 80 GLY A O 1
ATOM 655 N N . ILE A 1 81 ? -3.172 8.210 26.890 1.00 43.22 81 ILE A N 1
ATOM 656 C CA . ILE A 1 81 ? -2.457 9.138 27.774 1.00 43.22 81 ILE A CA 1
ATOM 657 C C . ILE A 1 81 ? -2.705 10.541 27.234 1.00 43.22 81 ILE A C 1
ATOM 659 O O . ILE A 1 81 ? -1.975 11.048 26.381 1.00 43.22 81 ILE A O 1
ATOM 663 N N . LYS A 1 82 ? -3.790 11.155 27.729 1.00 45.06 82 LYS A N 1
ATOM 664 C CA . LYS A 1 82 ? -3.910 12.615 27.781 1.00 45.06 82 LYS A CA 1
ATOM 665 C C . LYS A 1 82 ? -2.639 13.114 28.468 1.00 45.06 82 LYS A C 1
ATOM 667 O O . LYS A 1 82 ? -2.440 12.838 29.649 1.00 45.06 82 LYS A O 1
ATOM 672 N N . ARG A 1 83 ? -1.761 13.789 27.728 1.00 48.97 83 ARG A N 1
ATOM 673 C CA . ARG A 1 83 ? -0.677 14.548 28.352 1.00 48.97 83 ARG A CA 1
ATOM 674 C C . ARG A 1 83 ? -1.323 15.715 29.092 1.00 48.97 83 ARG A C 1
ATOM 676 O O . ARG A 1 83 ? -2.039 16.504 28.477 1.00 48.97 83 ARG A O 1
ATOM 683 N N . ARG A 1 84 ? -1.159 15.676 30.411 1.00 52.75 84 ARG A N 1
ATOM 684 C CA . ARG A 1 84 ? -1.447 16.750 31.355 1.00 52.75 84 ARG A CA 1
ATOM 685 C C . ARG A 1 84 ? -0.412 17.856 31.192 1.00 52.75 84 ARG A C 1
ATOM 687 O O . ARG A 1 84 ? 0.721 17.508 30.783 1.00 52.75 84 ARG A O 1
#

Foldseek 3Di:
DDDQADPVLVVQLVVQCVVCVVDDPLLSNLVSLQVVLCVVVVDNDLVSSLVVSCVRVVHDSVVNVVSVVCSVCVPPPPPDDPDD

Radius of gyration: 14.25 Å; chains: 1; bounding box: 27×26×45 Å

Secondary structure (DSSP, 8-state):
--S---HHHHHHHHHHHHH-TTS-HHHHHHHHHHHHHHHHHS---HHHHHHHHHHHHT--HHHHHHHHHHHHHTTS--------

Sequence (84 aa):
MNKNRPIAYQQWLRVVIKKMPHLSKPQAVVLGMWSFAIAMTHHCGLSTAVVFLGEILEQPEKTIRERLRQWYNGRVDKNGIKRR

pLDDT: mean 77.29, std 14.58, range [41.53, 92.56]